Protein AF-B5TMF5-F1 (afdb_monomer_lite)

Radius of gyration: 9.74 Å; chains: 1; bounding box: 24×18×23 Å

Structure (mmCIF, N/CA/C/O backbone):
data_AF-B5TMF5-F1
#
_entry.id   AF-B5TMF5-F1
#
loop_
_atom_site.group_PDB
_atom_site.id
_atom_site.type_symbol
_atom_site.label_atom_id
_atom_site.label_alt_id
_atom_site.label_comp_id
_atom_site.label_asym_id
_atom_site.label_entity_id
_atom_site.label_seq_id
_atom_site.pdbx_PDB_ins_code
_atom_site.Cartn_x
_atom_site.Cartn_y
_atom_site.Cartn_z
_atom_site.occupancy
_atom_site.B_iso_or_equiv
_atom_site.auth_seq_id
_atom_site.auth_comp_id
_atom_site.auth_asym_id
_atom_site.auth_atom_id
_atom_site.pdbx_PDB_model_num
ATOM 1 N N . VAL A 1 1 ? -18.060 -3.163 0.463 1.00 72.06 1 VAL A N 1
ATOM 2 C CA . VAL A 1 1 ? -16.924 -3.936 -0.099 1.00 72.06 1 VAL A CA 1
ATOM 3 C C . VAL A 1 1 ? -16.192 -4.750 0.962 1.00 72.06 1 VAL A C 1
ATOM 5 O O . VAL A 1 1 ? -16.034 -5.944 0.765 1.00 72.06 1 VAL A O 1
ATOM 8 N N . ALA A 1 2 ? -15.837 -4.164 2.111 1.00 74.12 2 ALA A N 1
ATOM 9 C CA . ALA A 1 2 ? -15.163 -4.877 3.203 1.00 74.12 2 ALA A CA 1
ATOM 10 C C . ALA A 1 2 ? -15.876 -6.158 3.701 1.00 74.12 2 ALA A C 1
ATOM 12 O O . ALA A 1 2 ? -15.229 -7.060 4.195 1.00 74.12 2 ALA A O 1
ATOM 13 N N . LYS A 1 3 ? -17.199 -6.291 3.556 1.00 84.25 3 LYS A N 1
ATOM 14 C CA . LYS A 1 3 ? -17.922 -7.527 3.926 1.00 84.25 3 LYS A CA 1
ATOM 15 C C . LYS A 1 3 ? -18.055 -8.549 2.788 1.00 84.25 3 LYS A C 1
ATOM 17 O O . LYS A 1 3 ? -18.616 -9.613 3.001 1.00 84.25 3 LYS A O 1
ATOM 22 N N . PHE A 1 4 ? -17.614 -8.195 1.582 1.00 88.69 4 PHE A N 1
ATOM 23 C CA . PHE A 1 4 ? -17.766 -9.021 0.383 1.00 88.69 4 PHE A CA 1
ATOM 24 C C . PHE A 1 4 ? -16.502 -9.834 0.096 1.00 88.69 4 PHE A C 1
ATOM 26 O O . PHE A 1 4 ? -16.582 -11.030 -0.155 1.00 88.69 4 PHE A O 1
ATOM 33 N N . PHE A 1 5 ? -15.333 -9.195 0.177 1.00 89.31 5 PHE A N 1
ATOM 34 C CA . PHE A 1 5 ? -14.048 -9.870 0.019 1.00 89.31 5 PHE A CA 1
ATOM 35 C C . PHE A 1 5 ? -13.506 -10.326 1.375 1.00 89.31 5 PHE A C 1
ATOM 37 O O . PHE A 1 5 ? -13.501 -9.552 2.333 1.00 89.31 5 PHE A O 1
ATOM 44 N N . SER A 1 6 ? -13.012 -11.564 1.436 1.00 89.44 6 SER A N 1
ATOM 45 C CA . SER A 1 6 ? -12.368 -12.128 2.630 1.00 89.44 6 SER A CA 1
ATOM 46 C C . SER A 1 6 ? -11.096 -11.365 3.013 1.00 89.44 6 SER A C 1
ATOM 48 O O . SER A 1 6 ? -10.845 -11.145 4.193 1.00 89.44 6 SER A O 1
ATOM 50 N N . ALA A 1 7 ? -10.326 -10.923 2.018 1.00 92.62 7 ALA A N 1
ATOM 51 C CA . ALA A 1 7 ? -9.162 -10.064 2.173 1.00 92.62 7 ALA A CA 1
ATOM 52 C C . ALA A 1 7 ? -8.915 -9.283 0.874 1.00 92.62 7 ALA A C 1
ATOM 54 O O . ALA A 1 7 ? -9.238 -9.755 -0.219 1.00 92.62 7 ALA A O 1
ATOM 55 N N . SER A 1 8 ? -8.356 -8.081 0.965 1.00 93.81 8 SER A N 1
ATOM 56 C CA . SER A 1 8 ? -7.969 -7.275 -0.199 1.00 93.81 8 SER A CA 1
ATOM 57 C C . SER A 1 8 ? -6.744 -6.417 0.117 1.00 93.81 8 SER A C 1
ATOM 59 O O . SER A 1 8 ? -6.326 -6.331 1.274 1.00 93.81 8 SER A O 1
ATOM 61 N N . CYS A 1 9 ? -6.158 -5.814 -0.920 1.00 94.50 9 CYS A N 1
ATOM 62 C CA . CYS A 1 9 ? -5.269 -4.670 -0.769 1.00 94.50 9 CYS A CA 1
ATOM 63 C C . CYS A 1 9 ? -5.875 -3.473 -1.496 1.00 94.50 9 CYS A C 1
ATOM 65 O O . CYS A 1 9 ? -5.951 -3.453 -2.724 1.00 94.50 9 CYS A O 1
ATOM 67 N N . VAL A 1 10 ? -6.343 -2.501 -0.722 1.00 94.62 10 VAL A N 1
ATOM 68 C CA . VAL A 1 10 ? -6.915 -1.248 -1.205 1.00 94.62 10 VAL A CA 1
ATOM 69 C C . VAL A 1 10 ? -6.138 -0.113 -0.543 1.00 94.62 10 VAL A C 1
ATOM 71 O O . VAL A 1 10 ? -6.499 0.307 0.553 1.00 94.62 10 VAL A O 1
ATOM 74 N N . PRO A 1 11 ? -5.060 0.372 -1.176 1.00 93.31 11 PRO A N 1
ATOM 75 C CA . PRO A 1 11 ? -4.283 1.488 -0.648 1.00 93.31 11 PRO A CA 1
ATOM 76 C C . PRO A 1 11 ? -5.144 2.749 -0.465 1.00 93.31 11 PRO A C 1
ATOM 78 O O . PRO A 1 11 ? -6.161 2.913 -1.141 1.00 93.31 11 PRO A O 1
ATOM 81 N N . CYS A 1 12 ? -4.711 3.663 0.409 1.00 93.75 12 CYS A N 1
ATOM 82 C CA . CYS A 1 12 ? -5.429 4.902 0.765 1.00 93.75 12 CYS A CA 1
ATOM 83 C C . CYS A 1 12 ? -6.694 4.724 1.621 1.00 93.75 12 CYS A C 1
ATOM 85 O O . CYS A 1 12 ? -7.481 5.666 1.730 1.00 93.75 12 CYS A O 1
ATOM 87 N N . ILE A 1 13 ? -6.906 3.558 2.236 1.00 91.94 13 ILE A N 1
ATOM 88 C CA . ILE A 1 13 ? -8.034 3.341 3.146 1.00 91.94 13 ILE A CA 1
ATOM 89 C C . ILE A 1 13 ? -7.585 3.321 4.605 1.00 91.94 13 ILE A C 1
ATOM 91 O O . ILE A 1 13 ? -6.459 2.948 4.935 1.00 91.94 13 ILE A O 1
ATOM 95 N N . ASP A 1 14 ? -8.495 3.710 5.494 1.00 89.56 14 ASP A N 1
ATOM 96 C CA . ASP A 1 14 ? -8.268 3.597 6.925 1.00 89.56 14 ASP A CA 1
ATOM 97 C C . ASP A 1 14 ? -8.240 2.116 7.340 1.00 89.56 14 ASP A C 1
ATOM 99 O O . ASP A 1 14 ? -9.260 1.419 7.357 1.00 89.56 14 ASP A O 1
ATOM 103 N N . ARG A 1 15 ? -7.039 1.635 7.668 1.00 87.38 15 ARG A N 1
ATOM 104 C CA . ARG A 1 15 ? -6.785 0.254 8.097 1.00 87.38 15 ARG A CA 1
ATOM 105 C C . ARG A 1 15 ? -7.416 -0.101 9.445 1.00 87.38 15 ARG A C 1
ATOM 107 O O . ARG A 1 15 ? -7.597 -1.284 9.715 1.00 87.38 15 ARG A O 1
ATOM 114 N N . GLN A 1 16 ? -7.729 0.880 10.293 1.00 88.62 16 GLN A N 1
ATOM 115 C CA . GLN A 1 16 ? -8.382 0.633 11.582 1.00 88.62 16 GLN A CA 1
ATOM 116 C C . GLN A 1 16 ? -9.886 0.427 11.385 1.00 88.62 16 GLN A C 1
ATOM 118 O O . GLN A 1 16 ? -10.475 -0.463 11.997 1.00 88.62 16 GLN A O 1
ATOM 123 N N . ALA A 1 17 ? -10.493 1.196 10.482 1.00 90.88 17 ALA A N 1
ATOM 124 C CA . ALA A 1 17 ? -11.893 1.050 10.108 1.00 90.88 17 ALA A CA 1
ATOM 125 C C . ALA A 1 17 ? -12.138 -0.179 9.211 1.00 90.88 17 ALA A C 1
ATOM 127 O O . ALA A 1 17 ? -13.185 -0.820 9.324 1.00 90.88 17 ALA A O 1
ATOM 128 N N . TYR A 1 18 ? -11.185 -0.525 8.333 1.00 91.44 18 TYR A N 1
ATOM 129 C CA . TYR A 1 18 ? -11.328 -1.601 7.342 1.00 91.44 18 TYR A CA 1
ATOM 130 C C . TYR A 1 18 ? -10.086 -2.507 7.250 1.00 91.44 18 TYR A C 1
ATOM 132 O O . TYR A 1 18 ? -9.443 -2.582 6.198 1.00 91.44 18 T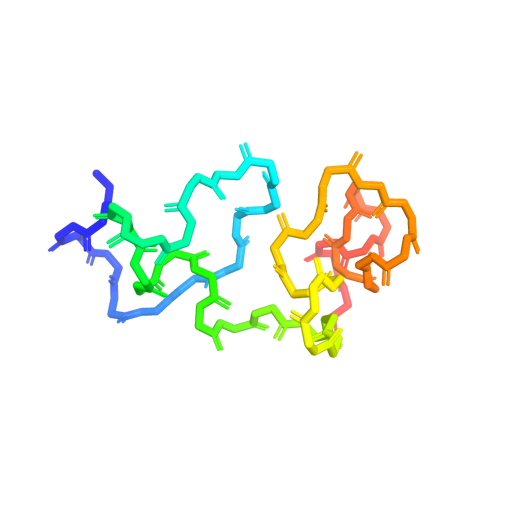YR A O 1
ATOM 140 N N . PRO A 1 19 ? -9.751 -3.255 8.316 1.00 90.62 19 PRO A N 1
ATOM 141 C CA . PRO A 1 19 ? -8.518 -4.046 8.373 1.00 90.62 19 PRO A CA 1
ATOM 142 C C . PRO A 1 19 ? -8.427 -5.104 7.267 1.00 90.62 19 PRO A C 1
ATOM 144 O O . PRO A 1 19 ? -7.362 -5.342 6.701 1.00 90.62 19 PRO A O 1
ATOM 147 N N . ASN A 1 20 ? -9.557 -5.696 6.885 1.00 92.88 20 ASN A N 1
ATOM 148 C CA . ASN A 1 20 ? -9.602 -6.731 5.859 1.00 92.88 20 ASN A CA 1
ATOM 149 C C . ASN A 1 20 ? -9.310 -6.201 4.441 1.00 92.88 20 ASN A C 1
ATOM 151 O O . ASN A 1 20 ? -8.911 -6.975 3.572 1.00 92.88 20 ASN A O 1
ATOM 155 N N . LEU A 1 21 ? -9.475 -4.894 4.201 1.00 93.50 21 LEU A N 1
ATOM 156 C CA . LEU A 1 21 ? -9.145 -4.258 2.922 1.00 93.50 21 LEU A CA 1
ATOM 157 C C . LEU A 1 21 ? -7.660 -3.892 2.799 1.00 93.50 21 LEU A C 1
ATOM 159 O O . LEU A 1 21 ? -7.208 -3.613 1.693 1.00 93.50 21 LEU A O 1
ATOM 163 N N . CYS A 1 22 ? -6.906 -3.942 3.898 1.00 93.88 22 CYS A N 1
ATOM 164 C CA . CYS A 1 22 ? -5.456 -3.727 3.934 1.00 93.88 22 CYS A CA 1
ATOM 165 C C . CYS A 1 22 ? -4.664 -5.020 4.179 1.00 93.88 22 CYS A C 1
ATOM 167 O O . CYS A 1 22 ? -3.432 -5.014 4.195 1.00 93.88 22 CYS A O 1
ATOM 169 N N . GLN A 1 23 ? -5.361 -6.136 4.392 1.00 93.31 23 GLN A N 1
ATOM 170 C CA . GLN A 1 23 ? -4.765 -7.389 4.845 1.00 93.31 23 GLN A CA 1
ATOM 171 C C . GLN A 1 23 ? -3.790 -7.990 3.826 1.00 93.31 23 GLN A C 1
ATOM 173 O O . GLN A 1 23 ? -2.815 -8.623 4.221 1.00 93.31 23 GLN A O 1
ATOM 178 N N . LEU A 1 24 ? -4.037 -7.804 2.525 1.00 93.94 24 LEU A N 1
ATOM 179 C CA . LEU A 1 24 ? -3.152 -8.321 1.473 1.00 93.94 24 LEU A CA 1
ATOM 180 C C . LEU A 1 24 ? -2.068 -7.326 1.054 1.00 93.94 24 LEU A C 1
ATOM 182 O O . LEU A 1 24 ? -1.252 -7.649 0.194 1.00 93.94 24 LEU A O 1
ATOM 186 N N . CYS A 1 25 ? -2.055 -6.123 1.625 1.00 94.62 25 CYS A N 1
ATOM 187 C CA . CYS A 1 25 ? -1.055 -5.128 1.286 1.00 94.62 25 CYS A CA 1
ATOM 188 C C . CYS A 1 25 ? 0.340 -5.510 1.800 1.00 94.62 25 CYS A C 1
ATOM 190 O O . CYS A 1 25 ? 0.482 -6.206 2.804 1.00 94.62 25 CYS A O 1
ATOM 192 N N . LYS A 1 26 ? 1.376 -5.072 1.074 1.00 94.81 26 LYS A N 1
ATOM 193 C CA . LYS A 1 26 ? 2.784 -5.439 1.324 1.00 94.81 26 LYS A CA 1
ATOM 194 C C . LYS A 1 26 ? 3.622 -4.326 1.937 1.00 94.81 26 LYS A C 1
ATOM 196 O O . LYS A 1 26 ? 4.822 -4.518 2.106 1.00 94.81 26 LYS A O 1
ATOM 201 N N . GLY A 1 27 ? 3.038 -3.164 2.223 1.00 91.31 27 GLY A N 1
ATOM 202 C CA . GLY A 1 27 ? 3.730 -2.161 3.016 1.00 91.31 27 GLY A CA 1
ATOM 203 C C . GLY A 1 27 ? 3.977 -2.676 4.436 1.00 91.31 27 GLY A C 1
ATOM 204 O O . GLY A 1 27 ? 3.229 -3.507 4.946 1.00 91.31 27 GLY A O 1
ATOM 205 N N . GLU A 1 28 ? 5.033 -2.183 5.074 1.00 89.88 28 GLU A N 1
ATOM 206 C CA . GLU A 1 28 ? 5.392 -2.550 6.446 1.00 89.88 28 GLU A CA 1
ATOM 207 C C . GLU A 1 28 ? 5.067 -1.413 7.419 1.00 89.88 28 GLU A C 1
ATOM 209 O O . GLU A 1 28 ? 5.277 -0.233 7.115 1.00 89.88 28 GLU A O 1
ATOM 214 N N . GLY A 1 29 ? 4.574 -1.764 8.611 1.00 88.19 29 GLY A N 1
ATOM 215 C CA . GLY A 1 29 ? 4.267 -0.803 9.671 1.00 88.19 29 GLY A CA 1
ATOM 216 C C . GLY A 1 29 ? 3.279 0.270 9.211 1.00 88.19 29 GLY A C 1
ATOM 217 O O . GLY A 1 29 ? 2.200 -0.039 8.713 1.00 88.19 29 GLY A O 1
ATOM 218 N N . GLU A 1 30 ? 3.651 1.543 9.351 1.00 86.31 30 GLU A N 1
ATOM 219 C CA . GLU A 1 30 ? 2.852 2.694 8.893 1.00 86.31 30 GLU A CA 1
ATOM 220 C C . GLU A 1 30 ? 2.714 2.784 7.366 1.00 86.31 30 GLU A C 1
ATOM 222 O O . GLU A 1 30 ? 1.856 3.509 6.868 1.00 86.31 30 GLU A O 1
ATOM 227 N N . ASN A 1 31 ? 3.544 2.058 6.610 1.00 90.75 31 ASN A N 1
ATOM 228 C CA . ASN A 1 31 ? 3.464 2.049 5.152 1.00 90.75 31 ASN A CA 1
ATOM 229 C C . ASN A 1 31 ? 2.487 0.994 4.614 1.00 90.75 31 ASN A C 1
ATOM 231 O O . ASN A 1 31 ? 2.200 1.002 3.418 1.00 90.75 31 ASN A O 1
ATOM 235 N N . GLN A 1 32 ? 1.976 0.098 5.466 1.00 90.38 32 GLN A N 1
ATOM 23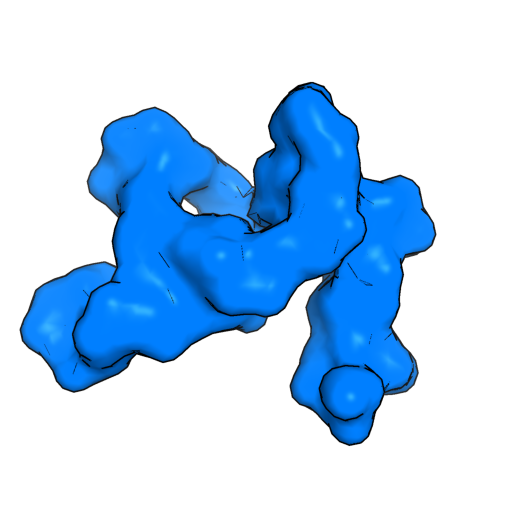6 C CA . GLN A 1 32 ? 0.925 -0.842 5.085 1.00 90.38 32 GLN A CA 1
ATOM 237 C C . GLN A 1 32 ? -0.382 -0.087 4.841 1.00 90.38 32 GLN A C 1
ATOM 239 O O . GLN A 1 32 ? -0.855 0.636 5.721 1.00 90.38 32 GLN A O 1
ATOM 244 N N . CYS A 1 33 ? -0.999 -0.291 3.681 1.00 93.94 33 CYS A N 1
ATOM 245 C CA . CYS A 1 33 ? -2.155 0.482 3.221 1.00 93.94 33 CYS A CA 1
ATOM 246 C C . CYS A 1 33 ? -1.851 1.940 2.829 1.00 93.94 33 CYS A C 1
ATOM 248 O O . CYS A 1 33 ? -2.773 2.747 2.658 1.00 93.94 33 CYS A O 1
ATOM 250 N N . ALA A 1 34 ? -0.572 2.316 2.694 1.00 94.62 34 ALA A N 1
ATOM 251 C CA . ALA A 1 34 ? -0.199 3.705 2.460 1.00 94.62 34 ALA A CA 1
ATOM 252 C C . ALA A 1 34 ? -0.697 4.234 1.113 1.00 94.62 34 ALA A C 1
ATOM 254 O O . ALA A 1 34 ? -0.580 3.597 0.069 1.00 94.62 34 ALA A O 1
ATOM 255 N N . CYS A 1 35 ? -1.143 5.489 1.120 1.00 93.88 35 CYS A N 1
ATOM 256 C CA . CYS A 1 35 ? -1.511 6.218 -0.090 1.00 93.88 35 CYS A CA 1
ATOM 257 C C . CYS A 1 35 ? -0.281 6.774 -0.832 1.00 93.88 35 CYS A C 1
ATOM 259 O O . CYS A 1 35 ? -0.207 7.956 -1.162 1.00 93.88 35 CYS A O 1
ATOM 261 N N . SER A 1 36 ? 0.752 5.950 -1.000 1.00 92.62 36 SER A N 1
ATOM 262 C CA . SER A 1 36 ? 2.007 6.346 -1.637 1.00 92.62 36 SER A CA 1
ATOM 263 C C . SER A 1 36 ? 2.747 5.134 -2.190 1.00 92.62 36 SER A C 1
ATOM 265 O O . SER A 1 36 ? 2.479 4.002 -1.802 1.00 92.62 36 SER A O 1
ATOM 267 N N . SER A 1 37 ? 3.764 5.376 -3.018 1.00 90.94 37 SER A N 1
ATOM 268 C CA . SER A 1 37 ? 4.663 4.342 -3.551 1.00 90.94 37 SER A CA 1
ATOM 269 C C . SER A 1 37 ? 5.474 3.583 -2.492 1.00 90.94 37 SER A C 1
ATOM 271 O O . SER A 1 37 ? 6.185 2.641 -2.836 1.00 90.94 37 SER A O 1
ATOM 273 N N . ARG A 1 38 ? 5.378 3.968 -1.211 1.00 92.31 38 ARG A N 1
ATOM 274 C CA . ARG A 1 38 ? 5.916 3.184 -0.089 1.00 92.31 38 ARG A CA 1
ATOM 275 C C . ARG A 1 38 ? 5.138 1.893 0.134 1.00 92.31 38 ARG A C 1
ATOM 277 O O . ARG A 1 38 ? 5.686 0.952 0.695 1.00 9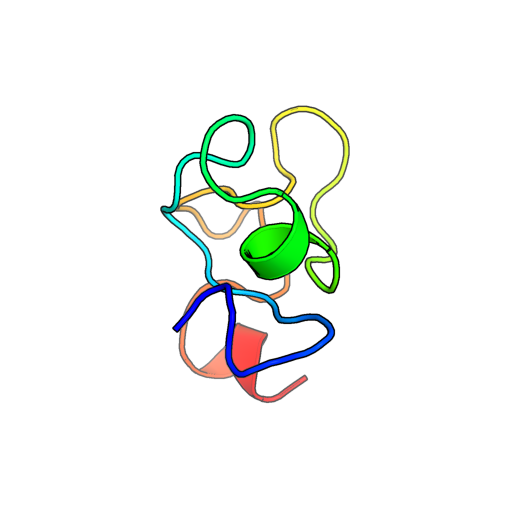2.31 38 ARG A O 1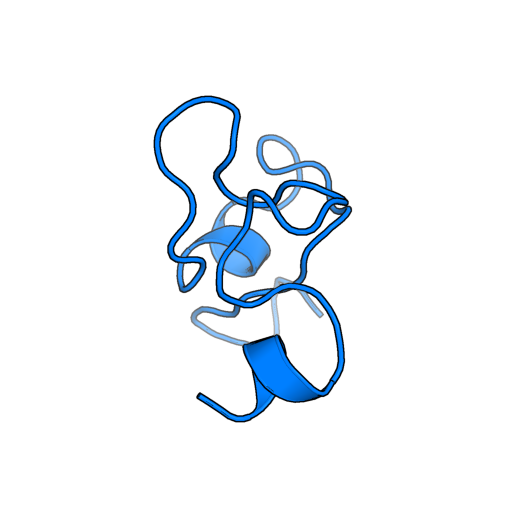
ATOM 284 N N . GLU A 1 39 ? 3.890 1.844 -0.319 1.00 92.94 39 GLU A N 1
ATOM 285 C CA . GLU A 1 39 ? 3.158 0.599 -0.442 1.00 92.94 39 GLU A CA 1
ATOM 286 C C . GLU A 1 39 ? 3.486 -0.057 -1.796 1.00 92.94 39 GLU A C 1
ATOM 288 O O . GLU A 1 39 ? 3.160 0.500 -2.847 1.00 92.94 39 GLU A O 1
ATOM 293 N N . PRO A 1 40 ? 4.067 -1.270 -1.814 1.00 93.81 40 PRO A N 1
ATOM 294 C CA . PRO A 1 40 ? 4.457 -1.947 -3.053 1.00 93.81 40 PRO A CA 1
ATOM 295 C C . PRO A 1 40 ? 3.297 -2.231 -4.014 1.00 93.81 40 PRO A C 1
ATOM 297 O O . PRO A 1 40 ? 3.524 -2.386 -5.215 1.00 93.81 40 PRO A O 1
ATOM 300 N N . TYR A 1 41 ? 2.075 -2.308 -3.480 1.00 94.69 41 TYR A N 1
ATOM 301 C CA . TYR A 1 41 ? 0.840 -2.557 -4.225 1.00 94.69 41 TYR A CA 1
ATOM 302 C C . TYR A 1 41 ? 0.063 -1.280 -4.569 1.00 94.69 41 TYR A C 1
ATOM 304 O O . TYR A 1 41 ? -1.056 -1.342 -5.073 1.00 94.69 41 TYR A O 1
ATOM 312 N N . PHE A 1 42 ? 0.662 -0.110 -4.346 1.00 94.75 42 PHE A N 1
ATOM 313 C CA . PHE A 1 42 ? 0.070 1.168 -4.712 1.00 94.75 42 PHE A CA 1
ATOM 314 C C . PHE A 1 42 ? 0.087 1.422 -6.226 1.00 94.75 42 PHE A C 1
ATOM 316 O O . PHE A 1 42 ? 1.090 1.207 -6.911 1.00 94.75 42 PHE A O 1
ATOM 323 N N . GLY A 1 43 ? -1.027 1.953 -6.737 1.00 92.75 43 GLY A N 1
ATOM 324 C CA . GLY A 1 43 ? -1.214 2.278 -8.151 1.00 92.75 43 GLY A CA 1
ATOM 325 C C . GLY A 1 43 ? -1.360 1.048 -9.052 1.00 92.75 43 GLY A C 1
ATOM 326 O O . GLY A 1 43 ? -1.345 -0.091 -8.596 1.00 92.75 43 GLY A O 1
ATOM 327 N N . TYR A 1 44 ? -1.491 1.275 -10.361 1.00 92.50 44 TYR A N 1
ATOM 328 C CA . TYR A 1 44 ? -1.750 0.204 -11.335 1.00 92.50 44 TYR A CA 1
ATOM 329 C C . TYR A 1 44 ? -0.646 -0.858 -11.367 1.00 92.50 44 TYR A C 1
ATOM 331 O O . TYR A 1 44 ? -0.924 -2.050 -11.275 1.00 92.50 44 TYR A O 1
ATOM 339 N N . SER A 1 45 ? 0.614 -0.428 -11.452 1.00 92.19 45 SER A N 1
ATOM 340 C CA . SER A 1 45 ? 1.757 -1.344 -11.502 1.00 92.19 45 SER A CA 1
ATOM 341 C C . SER A 1 45 ? 1.965 -2.106 -10.197 1.00 92.19 45 SER A C 1
ATOM 343 O O . SER A 1 45 ? 2.542 -3.186 -10.219 1.00 92.19 45 SER A O 1
ATOM 345 N N . GLY A 1 46 ? 1.546 -1.536 -9.063 1.00 91.44 46 GLY A N 1
ATOM 346 C CA . GLY A 1 46 ? 1.580 -2.213 -7.773 1.00 91.44 46 GLY A CA 1
ATOM 347 C C . GLY A 1 46 ? 0.465 -3.248 -7.652 1.00 91.44 46 GLY A C 1
ATOM 348 O O . GLY A 1 46 ? 0.738 -4.382 -7.282 1.00 91.44 46 GLY A O 1
ATOM 349 N N . ALA A 1 47 ? -0.763 -2.882 -8.022 1.00 92.44 47 ALA A N 1
ATOM 350 C CA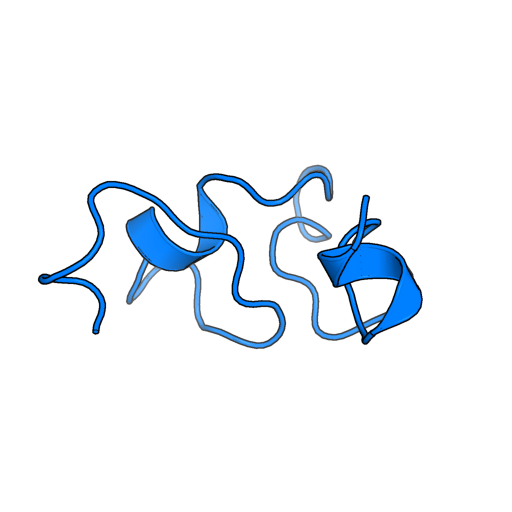 . ALA A 1 47 ? -1.933 -3.754 -7.933 1.00 92.44 47 ALA A CA 1
ATOM 351 C C . ALA A 1 47 ? -1.876 -4.980 -8.865 1.00 92.44 47 ALA A C 1
ATOM 353 O O . ALA A 1 47 ? -2.576 -5.958 -8.627 1.00 92.44 47 ALA A O 1
ATOM 354 N N . PHE A 1 48 ? -1.070 -4.927 -9.929 1.00 92.50 48 PHE A N 1
ATOM 355 C CA . PHE A 1 48 ? -0.875 -6.044 -10.860 1.00 92.50 48 PHE A CA 1
ATOM 356 C C . PHE A 1 48 ? 0.161 -7.089 -10.386 1.00 92.50 48 PHE A C 1
ATOM 358 O O . PHE A 1 48 ? 0.2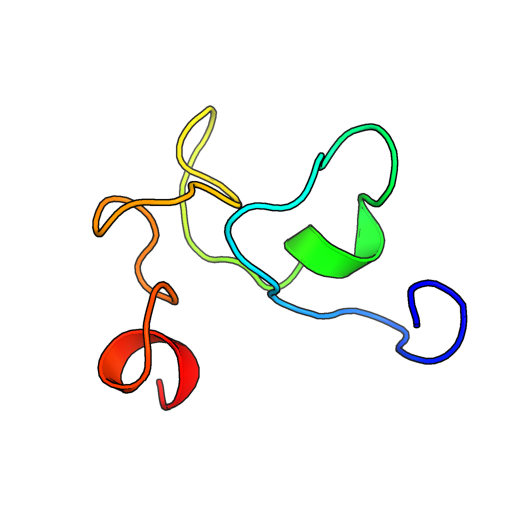86 -8.136 -11.018 1.00 92.50 48 PHE A O 1
ATOM 365 N N . LYS A 1 49 ? 0.924 -6.815 -9.319 1.00 81.38 49 LYS A N 1
ATOM 366 C CA . LYS A 1 49 ? 1.960 -7.721 -8.785 1.00 81.38 49 LYS A CA 1
ATOM 367 C C . LYS A 1 49 ? 1.391 -8.758 -7.826 1.00 81.38 49 LYS A C 1
ATOM 369 O O . LYS A 1 49 ? 1.911 -9.894 -7.862 1.00 81.38 49 LYS A O 1
#

pLDDT: mean 90.91, std 4.61, range [72.06, 94.81]

Organism: Bos indicus (NCBI:txid9915)

InterPro domains:
  IPR001156 Transferrin-like domain [PF00405] (1-49)
  IPR001156 Transferrin-like domain [PS51408] (1-49)

Secondary structure (DSSP, 8-state):
-TTT-SS---TTS-TTT-HHHHTT----GGGTT-SSTTSTT-HHHHHT-

Foldseek 3Di:
DLVPDQAADDAPDDCVVRVRNQVPWDQPDVLRSHQDVSTCLHDDNNVVD

Sequence (49 aa):
VAKFFSASCVPCIDRQAYPNLCQLCKGEGENQCACSSREPYFGYSGAFK